Protein AF-A0A8J6S4B2-F1 (afdb_monomer)

Secondary structure (DSSP, 8-state):
---------------------------EEEEEEEEE---TTS-HHHHHHHHHHHHHHHHHHHHHH-TTEEEEEEEEEEEETTEEEEEEEEEEEHHHHHH---GGGSEEE-THHHHHTT---S-------------------TT----

Foldseek 3Di:
DDDDDDDDDDDDPDPPPPDDDDDPLDADEEEEEAEDADDLVDALVVVLVVQQVVVLVVVVVCVVVPVSHFKYWYWYWYAYPNDTDTAKIFIDGPVRCVVPVRRVVRMDGDPCVCVVNPHDDPDDDPPDPPPPPPPPCPPPDPPPPDD

Mean predicted aligned error: 15.23 Å

Radius of gyration: 31.13 Å; Cα contacts (8 Å, |Δi|>4): 154; chains: 1; bounding box: 65×38×112 Å

Structure (mmCIF, N/CA/C/O backbone):
data_AF-A0A8J6S4B2-F1
#
_entry.id   AF-A0A8J6S4B2-F1
#
loop_
_atom_site.group_PDB
_atom_site.id
_atom_site.type_symbol
_atom_site.label_atom_id
_atom_site.label_alt_id
_atom_site.label_comp_id
_atom_site.label_asym_id
_atom_site.label_entity_id
_atom_site.label_seq_id
_atom_site.pdbx_PDB_ins_code
_atom_site.Cartn_x
_atom_site.Cartn_y
_atom_site.Cartn_z
_atom_site.occupancy
_atom_site.B_iso_or_equiv
_atom_site.auth_seq_id
_atom_site.auth_comp_id
_atom_site.auth_asym_id
_atom_site.auth_atom_id
_atom_site.pdbx_PDB_model_num
ATOM 1 N N . MET A 1 1 ? -44.622 2.713 85.483 1.00 46.06 1 MET A N 1
ATOM 2 C CA . MET A 1 1 ? -44.981 1.640 84.530 1.00 46.06 1 MET A CA 1
ATOM 3 C C . MET A 1 1 ? -44.545 2.105 83.147 1.00 46.06 1 MET A C 1
ATOM 5 O O . MET A 1 1 ? -44.917 3.197 82.749 1.00 46.06 1 MET A O 1
ATOM 9 N N . VAL A 1 2 ? -43.620 1.379 82.519 1.00 46.91 2 VAL A N 1
ATOM 10 C CA . VAL A 1 2 ? -42.815 1.824 81.365 1.00 46.91 2 VAL A CA 1
ATOM 11 C C . VAL A 1 2 ? -43.514 1.449 80.059 1.00 46.91 2 VAL A C 1
ATOM 13 O O . VAL A 1 2 ? -43.901 0.295 79.906 1.00 46.91 2 VAL A O 1
ATOM 16 N N . ILE A 1 3 ? -43.614 2.371 79.099 1.00 47.75 3 ILE A N 1
ATOM 17 C CA . ILE A 1 3 ? -44.006 2.054 77.717 1.00 47.75 3 ILE A CA 1
ATOM 18 C C . ILE A 1 3 ? -42.808 2.371 76.816 1.00 47.75 3 ILE A C 1
ATOM 20 O O . ILE A 1 3 ? -42.451 3.527 76.603 1.00 47.75 3 ILE A O 1
ATOM 24 N N . ARG A 1 4 ? -42.132 1.310 76.356 1.00 57.22 4 ARG A N 1
ATOM 25 C CA . ARG A 1 4 ? -41.011 1.362 75.407 1.00 57.22 4 ARG A CA 1
ATOM 26 C C . ARG A 1 4 ? -41.575 1.515 73.996 1.00 57.22 4 ARG A C 1
ATOM 28 O O . ARG A 1 4 ? -42.246 0.613 73.508 1.00 57.22 4 ARG A O 1
ATOM 35 N N . ILE A 1 5 ? -41.280 2.634 73.343 1.00 55.12 5 ILE A N 1
ATOM 36 C CA . ILE A 1 5 ? -41.646 2.883 71.945 1.00 55.12 5 ILE A CA 1
ATOM 37 C C . ILE A 1 5 ? -40.506 2.345 71.074 1.00 55.12 5 ILE A C 1
ATOM 39 O O . ILE A 1 5 ? -39.366 2.805 71.159 1.00 55.12 5 ILE A O 1
ATOM 43 N N . TRP A 1 6 ? -40.797 1.310 70.291 1.00 54.25 6 TRP A N 1
ATOM 44 C CA . TRP A 1 6 ? -39.829 0.620 69.443 1.00 54.25 6 TRP A CA 1
ATOM 45 C C . TRP A 1 6 ? -39.629 1.424 68.148 1.00 54.25 6 TRP A C 1
ATOM 47 O O . TRP A 1 6 ? -40.583 1.689 67.420 1.00 54.25 6 TRP A O 1
ATOM 57 N N . ARG A 1 7 ? -38.398 1.877 67.887 1.00 56.75 7 ARG A N 1
ATOM 58 C CA . ARG A 1 7 ? -38.041 2.634 66.676 1.00 56.75 7 ARG A CA 1
ATOM 59 C C . ARG A 1 7 ? -37.966 1.667 65.494 1.00 56.75 7 ARG A C 1
ATOM 61 O O . ARG A 1 7 ? -37.097 0.803 65.470 1.00 56.75 7 ARG A O 1
ATOM 68 N N . ILE A 1 8 ? -38.853 1.833 64.519 1.00 59.34 8 ILE A N 1
ATOM 69 C CA . ILE A 1 8 ? -38.814 1.114 63.243 1.00 59.34 8 ILE A CA 1
ATOM 70 C C . ILE A 1 8 ? -37.733 1.787 62.385 1.00 59.34 8 ILE A C 1
ATOM 72 O O . ILE A 1 8 ? -37.920 2.913 61.930 1.00 59.34 8 ILE A O 1
ATOM 76 N N . LEU A 1 9 ? -36.577 1.140 62.215 1.00 54.62 9 LEU A N 1
ATOM 77 C CA . LEU A 1 9 ? -35.593 1.541 61.206 1.00 54.62 9 LEU A CA 1
ATOM 78 C C . LEU A 1 9 ? -36.054 0.998 59.849 1.00 54.62 9 LEU A C 1
ATOM 80 O O . LEU A 1 9 ? -35.904 -0.187 59.566 1.00 54.62 9 LEU A O 1
ATOM 84 N N . THR A 1 10 ? -36.618 1.856 59.006 1.00 54.81 10 THR A N 1
ATOM 85 C CA . THR A 1 10 ? -36.858 1.562 57.591 1.00 54.81 10 THR A CA 1
ATOM 86 C C . THR A 1 10 ? -35.562 1.773 56.809 1.00 54.81 10 THR A C 1
ATOM 88 O O . THR A 1 10 ? -35.112 2.898 56.600 1.00 54.81 10 THR A O 1
ATOM 91 N N . THR A 1 11 ? -34.927 0.684 56.382 1.00 57.62 11 THR A N 1
ATOM 92 C CA . THR A 1 11 ? -33.776 0.728 55.475 1.00 57.62 11 THR A CA 1
ATOM 93 C C . THR A 1 11 ? -34.260 1.012 54.056 1.00 57.62 11 THR A C 1
ATOM 95 O O . THR A 1 11 ? -34.865 0.157 53.413 1.00 57.62 11 THR A O 1
ATOM 98 N N . PHE A 1 12 ? -34.005 2.223 53.566 1.00 55.19 12 PHE A N 1
ATOM 99 C CA . PHE A 1 12 ? -34.225 2.607 52.174 1.00 55.19 12 PHE A CA 1
ATOM 100 C C . PHE A 1 12 ? -33.022 2.124 51.346 1.00 55.19 12 PHE A C 1
ATOM 102 O O . PHE A 1 12 ? -32.006 2.810 51.244 1.00 55.19 12 PHE A O 1
ATOM 109 N N . SER A 1 13 ? -33.087 0.906 50.805 1.00 51.94 13 SER A N 1
ATOM 110 C CA . SER A 1 13 ? -32.076 0.419 49.860 1.00 51.94 13 SER A CA 1
ATOM 111 C C . SER A 1 13 ? -32.309 1.076 48.502 1.00 51.94 13 SER A C 1
ATOM 113 O O . SER A 1 13 ? -33.158 0.645 47.726 1.00 51.94 13 SER A O 1
ATOM 115 N N . ILE A 1 14 ? -31.568 2.150 48.227 1.00 59.66 14 ILE A N 1
ATOM 116 C CA . ILE A 1 14 ? -31.525 2.790 46.911 1.00 59.66 14 ILE A CA 1
ATOM 117 C C . ILE A 1 14 ? -30.727 1.867 45.987 1.00 59.66 14 ILE A C 1
ATOM 119 O O . ILE A 1 14 ? -29.505 1.764 46.087 1.00 59.66 14 ILE A O 1
ATOM 123 N N . LEU A 1 15 ? -31.435 1.156 45.113 1.00 62.69 15 LEU A N 1
ATOM 124 C CA . LEU A 1 15 ? -30.840 0.346 44.059 1.00 62.69 15 LEU A CA 1
ATOM 125 C C . LEU A 1 15 ? -30.356 1.284 42.944 1.00 62.69 15 LEU A C 1
ATOM 127 O O . LEU A 1 15 ? -31.084 1.568 41.997 1.00 62.69 15 LEU A O 1
ATOM 131 N N . SER A 1 16 ? -29.139 1.811 43.077 1.00 59.38 16 SER A N 1
ATOM 132 C CA . SER A 1 16 ? -28.481 2.551 41.997 1.00 59.38 16 SER A CA 1
ATOM 133 C C . SER A 1 16 ? -28.052 1.573 40.907 1.00 59.38 16 SER A C 1
ATOM 135 O O . SER A 1 16 ? -26.982 0.971 40.975 1.00 59.38 16 SER A O 1
ATOM 137 N N . SER A 1 17 ? -28.893 1.399 39.893 1.00 60.50 17 SER A N 1
ATOM 138 C CA . SER A 1 17 ? -28.509 0.760 38.637 1.00 60.50 17 SER A CA 1
ATOM 139 C C . SER A 1 17 ? -27.505 1.658 37.911 1.00 60.50 17 SER A C 1
ATOM 141 O O . SER A 1 17 ? -27.879 2.644 37.276 1.00 60.50 17 SER A O 1
ATOM 143 N N . LEU A 1 18 ? -26.218 1.334 38.045 1.00 68.06 18 LEU A N 1
ATOM 144 C CA . LEU A 1 18 ? -25.132 1.985 37.322 1.00 68.06 18 LEU A CA 1
ATOM 145 C C . LEU A 1 18 ? -25.182 1.528 35.856 1.00 68.06 18 LEU A C 1
ATOM 147 O O . LEU A 1 18 ? -24.720 0.442 35.515 1.00 68.06 18 LEU A O 1
ATOM 151 N N . GLY A 1 19 ? -25.801 2.333 34.993 1.00 62.66 19 GLY A N 1
ATOM 152 C CA . GLY A 1 19 ? -25.755 2.122 33.549 1.00 62.66 19 GLY A CA 1
ATOM 153 C C . GLY A 1 19 ? -24.353 2.429 33.030 1.00 62.66 19 GLY A C 1
ATOM 154 O O . GLY A 1 19 ? -23.889 3.562 33.147 1.00 62.66 19 GLY A O 1
ATOM 155 N N . ALA A 1 20 ? -23.670 1.432 32.470 1.00 65.00 20 ALA A N 1
ATOM 156 C CA . ALA A 1 20 ? -22.423 1.652 31.751 1.00 65.00 20 ALA A CA 1
ATOM 157 C C . ALA A 1 20 ? -22.730 2.443 30.471 1.00 65.00 20 ALA A C 1
ATOM 159 O O . ALA A 1 20 ? -23.354 1.929 29.543 1.00 65.00 20 ALA A O 1
ATOM 160 N N . ILE A 1 21 ? -22.322 3.710 30.436 1.00 64.62 21 ILE A N 1
ATOM 161 C CA . ILE A 1 21 ? -22.390 4.537 29.234 1.00 64.62 21 ILE A CA 1
ATOM 162 C C . ILE A 1 21 ? -21.222 4.090 28.350 1.00 64.62 21 ILE A C 1
ATOM 164 O O . ILE A 1 21 ? -20.070 4.418 28.627 1.00 64.62 21 ILE A O 1
ATOM 168 N N . ALA A 1 22 ? -21.492 3.269 27.337 1.00 61.88 22 ALA A N 1
ATOM 169 C CA . ALA A 1 22 ? -20.488 2.928 26.337 1.00 61.88 22 ALA A CA 1
ATOM 170 C C . ALA A 1 22 ? -20.277 4.149 25.430 1.00 61.88 22 ALA A C 1
ATOM 172 O O . ALA A 1 22 ? -21.189 4.545 24.703 1.00 61.88 22 ALA A O 1
ATOM 173 N N . SER A 1 23 ? -19.097 4.770 25.493 1.00 64.06 23 SER A N 1
ATOM 174 C CA . SER A 1 23 ? -18.726 5.834 24.557 1.00 64.06 23 SER A CA 1
ATOM 175 C C . SER A 1 23 ? -18.628 5.253 23.143 1.00 64.06 23 SER A C 1
ATOM 177 O O . SER A 1 23 ? -17.965 4.227 22.968 1.00 64.06 23 SER A O 1
ATOM 179 N N . PRO A 1 24 ? -19.257 5.866 22.124 1.00 61.28 24 PRO A N 1
ATOM 180 C CA . PRO A 1 24 ? -19.059 5.432 20.750 1.00 61.28 24 PRO A CA 1
ATOM 181 C C . PRO A 1 24 ? -17.591 5.666 20.377 1.00 61.28 24 PRO A C 1
ATOM 183 O O . PRO A 1 24 ? -17.114 6.799 20.417 1.00 61.28 24 PRO A O 1
ATOM 186 N N . ALA A 1 25 ? -16.867 4.597 20.044 1.00 63.25 25 ALA A N 1
ATOM 187 C CA . ALA A 1 25 ? -15.525 4.711 19.489 1.00 63.25 25 ALA A CA 1
ATOM 188 C C . ALA A 1 25 ? -15.632 5.422 18.132 1.00 63.25 25 ALA A C 1
ATOM 190 O O . ALA A 1 25 ? -16.237 4.898 17.193 1.00 63.25 25 ALA A O 1
ATOM 191 N N . LEU A 1 26 ? -15.102 6.641 18.042 1.00 66.19 26 LEU A N 1
ATOM 192 C CA . LEU A 1 26 ? -14.973 7.351 16.776 1.00 66.19 26 LEU A CA 1
ATOM 193 C C . LEU A 1 26 ? -13.938 6.603 15.930 1.00 66.19 26 LEU A C 1
ATOM 195 O O . LEU A 1 26 ? -12.789 6.459 16.325 1.00 66.19 26 LEU A O 1
ATOM 199 N N . SER A 1 27 ? -14.358 6.082 14.777 1.00 73.31 27 SER A N 1
ATOM 200 C CA . SER A 1 27 ? -13.432 5.486 13.814 1.00 73.31 27 SER A CA 1
ATOM 201 C C . SER A 1 27 ? -12.686 6.608 13.099 1.00 73.31 27 SER A C 1
ATOM 203 O O . SER A 1 27 ? -13.247 7.263 12.219 1.00 73.31 27 SER A O 1
ATOM 205 N N . GLU A 1 28 ? -11.431 6.842 13.482 1.00 88.50 28 GLU A N 1
ATOM 206 C CA . GLU A 1 28 ? -10.552 7.766 12.769 1.00 88.50 28 GLU A CA 1
ATOM 207 C C . GLU A 1 28 ? -9.804 7.028 11.655 1.00 88.50 28 GLU A C 1
ATOM 209 O O . GLU A 1 28 ? -9.237 5.946 11.860 1.00 88.50 28 GLU A O 1
ATOM 214 N N . SER A 1 29 ? -9.860 7.588 10.445 1.00 94.38 29 SER A N 1
ATOM 215 C CA . SER A 1 29 ? -9.203 7.034 9.264 1.00 94.38 29 SER A CA 1
ATOM 216 C C . SER A 1 29 ? -8.127 7.974 8.739 1.00 94.38 29 SER A C 1
ATOM 218 O O . SER A 1 29 ? -8.435 9.122 8.408 1.00 94.38 29 SER A O 1
ATOM 220 N N . THR A 1 30 ? -6.918 7.454 8.547 1.00 96.31 30 THR A N 1
ATOM 221 C CA . THR A 1 30 ? -5.767 8.213 8.043 1.00 96.31 30 THR A CA 1
ATOM 222 C C . THR A 1 30 ? -5.494 7.887 6.576 1.00 96.31 30 THR A C 1
ATOM 224 O O . THR A 1 30 ? -5.652 6.747 6.128 1.00 96.31 30 THR A O 1
ATOM 227 N N . LYS A 1 31 ? -5.075 8.900 5.809 1.00 97.50 31 LYS A N 1
ATOM 228 C CA . LYS A 1 31 ? -4.600 8.758 4.426 1.00 97.50 31 LYS A CA 1
ATOM 229 C C . LYS A 1 31 ? -3.119 9.116 4.356 1.00 97.50 31 LYS A C 1
ATOM 231 O O . LYS A 1 31 ? -2.743 10.182 4.832 1.00 97.50 31 LYS A O 1
ATOM 236 N N . ILE A 1 32 ? -2.313 8.253 3.745 1.00 97.75 32 ILE A N 1
ATOM 237 C CA . ILE A 1 32 ? -0.861 8.423 3.611 1.00 97.75 32 ILE A CA 1
ATOM 238 C C . ILE A 1 32 ? -0.497 8.297 2.133 1.00 97.75 32 ILE A C 1
ATOM 240 O O . ILE A 1 32 ? -0.792 7.280 1.509 1.00 97.75 32 ILE A O 1
ATOM 244 N N . ASP A 1 33 ? 0.151 9.316 1.580 1.00 97.88 33 ASP A N 1
ATOM 245 C CA . ASP A 1 33 ? 0.668 9.304 0.213 1.00 97.88 33 ASP A CA 1
ATOM 246 C C . ASP A 1 33 ? 2.204 9.368 0.273 1.00 97.88 33 ASP A C 1
ATOM 248 O O . ASP A 1 33 ? 2.775 10.296 0.846 1.00 97.88 33 ASP A O 1
ATOM 252 N N . LEU A 1 34 ? 2.868 8.358 -0.289 1.00 97.25 34 LEU A N 1
ATOM 253 C CA . LEU A 1 34 ? 4.322 8.181 -0.284 1.00 97.25 34 LEU A CA 1
ATOM 254 C C . LEU A 1 34 ? 4.862 8.246 -1.708 1.00 97.25 34 LEU A C 1
ATOM 256 O O . LEU A 1 34 ? 4.216 7.757 -2.632 1.00 97.25 34 LEU A O 1
ATOM 260 N N . PHE A 1 35 ? 6.059 8.796 -1.885 1.00 95.94 35 PHE A N 1
ATOM 261 C CA . PHE A 1 35 ? 6.689 8.952 -3.194 1.00 95.94 35 PHE A CA 1
ATOM 262 C C . PHE A 1 35 ? 8.066 8.296 -3.187 1.00 95.94 35 PHE A C 1
ATOM 264 O O . PHE A 1 35 ? 8.883 8.568 -2.309 1.00 95.94 35 PHE A O 1
ATOM 271 N N . LEU A 1 36 ? 8.307 7.439 -4.171 1.00 93.81 36 LEU A N 1
ATOM 272 C CA . LEU A 1 36 ? 9.586 6.800 -4.439 1.00 93.81 36 LEU A CA 1
ATOM 273 C C . LEU A 1 36 ? 10.179 7.383 -5.710 1.00 93.81 36 LEU A C 1
ATOM 275 O O . LEU A 1 36 ? 9.450 7.660 -6.660 1.00 93.81 36 LEU A O 1
ATOM 279 N N . SER A 1 37 ? 11.501 7.471 -5.766 1.00 91.00 37 SER A N 1
ATOM 280 C CA . SER A 1 37 ? 12.229 7.825 -6.986 1.00 91.00 37 SER A CA 1
ATOM 281 C C . SER A 1 37 ? 13.118 6.655 -7.411 1.00 91.00 37 SER A C 1
ATOM 283 O O . SER A 1 37 ? 14.339 6.718 -7.240 1.00 91.00 37 SER A O 1
ATOM 285 N N . PRO A 1 38 ? 12.522 5.551 -7.903 1.00 81.31 38 PRO A N 1
ATOM 286 C CA . PRO A 1 38 ? 13.266 4.347 -8.231 1.00 81.31 38 PRO A CA 1
ATOM 287 C C . PRO A 1 38 ? 14.192 4.578 -9.428 1.00 81.31 38 PRO A C 1
ATOM 289 O O . PRO A 1 38 ? 13.892 5.336 -10.354 1.00 81.31 38 PRO A O 1
ATOM 292 N N . ASN A 1 39 ? 15.318 3.870 -9.450 1.00 79.31 39 ASN A N 1
ATOM 293 C CA . ASN A 1 39 ? 16.207 3.878 -10.606 1.00 79.31 39 ASN A CA 1
ATOM 294 C C . ASN A 1 39 ? 15.522 3.174 -11.793 1.00 79.31 39 ASN A C 1
ATOM 296 O O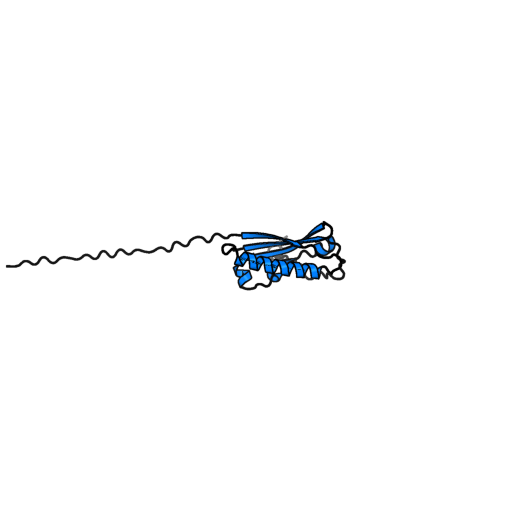 . ASN A 1 39 ? 15.009 2.073 -11.635 1.00 79.31 39 ASN A O 1
ATOM 300 N N . SER A 1 40 ? 15.539 3.764 -12.992 1.00 72.19 40 SER A N 1
ATOM 301 C CA . SER A 1 40 ? 14.894 3.179 -14.181 1.00 72.19 40 SER A CA 1
ATOM 302 C C . SER A 1 40 ? 15.594 1.934 -14.741 1.00 72.19 40 SER A C 1
ATOM 304 O O . SER A 1 40 ? 15.065 1.302 -15.645 1.00 72.19 40 SER A O 1
ATOM 306 N N . ASN A 1 41 ? 16.795 1.597 -14.260 1.00 78.94 41 ASN A N 1
ATOM 307 C CA . ASN A 1 41 ? 17.585 0.471 -14.774 1.00 78.94 41 ASN A CA 1
ATOM 308 C C . ASN A 1 41 ? 17.317 -0.864 -14.054 1.00 78.94 41 ASN A C 1
ATOM 310 O O . ASN A 1 41 ? 17.970 -1.858 -14.367 1.00 78.94 41 ASN A O 1
ATOM 314 N N . GLN A 1 42 ? 16.417 -0.890 -13.070 1.00 81.25 42 GLN A N 1
ATOM 315 C CA . GLN A 1 42 ? 16.058 -2.099 -12.323 1.00 81.25 42 GLN A CA 1
ATOM 316 C C . GLN A 1 42 ? 14.734 -2.692 -12.832 1.00 81.25 42 GLN A C 1
ATOM 318 O O . GLN A 1 42 ? 13.968 -1.972 -13.463 1.00 81.25 42 GLN A O 1
ATOM 323 N N . PRO A 1 43 ? 14.436 -3.977 -12.589 1.00 87.12 43 PRO A N 1
ATOM 324 C CA . PRO A 1 43 ? 13.119 -4.534 -12.894 1.00 87.12 43 PRO A CA 1
ATOM 325 C C . PRO A 1 43 ? 12.019 -3.872 -12.045 1.00 87.12 43 PRO A C 1
ATOM 327 O O . PRO A 1 43 ? 12.278 -3.385 -10.942 1.00 87.12 43 PRO A O 1
ATOM 330 N N . TYR A 1 44 ? 10.782 -3.857 -12.550 1.00 89.25 44 TYR A N 1
ATOM 331 C CA . TYR A 1 44 ? 9.654 -3.217 -11.862 1.00 89.25 44 TYR A CA 1
ATOM 332 C C . TYR A 1 44 ? 9.345 -3.882 -10.512 1.00 89.25 44 TYR A C 1
ATOM 334 O O . TYR A 1 44 ? 8.942 -3.213 -9.564 1.00 89.25 44 TYR A O 1
ATOM 342 N N . GLU A 1 45 ? 9.600 -5.181 -10.396 1.00 90.75 45 GLU A N 1
ATOM 343 C CA . GLU A 1 45 ? 9.442 -5.969 -9.176 1.00 90.75 45 GLU A CA 1
ATOM 344 C C . GLU A 1 45 ? 10.233 -5.371 -8.004 1.00 90.75 45 GLU A C 1
ATOM 346 O O . GLU A 1 45 ? 9.693 -5.251 -6.908 1.00 90.75 45 GLU A O 1
ATOM 351 N N . ASN A 1 46 ? 11.451 -4.874 -8.244 1.00 91.75 46 ASN A N 1
ATOM 352 C CA . ASN A 1 46 ? 12.251 -4.222 -7.202 1.00 91.75 46 ASN A CA 1
ATOM 353 C C . ASN A 1 46 ? 11.589 -2.931 -6.698 1.00 91.75 46 ASN A C 1
ATOM 355 O O . ASN A 1 46 ? 11.660 -2.611 -5.514 1.00 91.75 46 ASN A O 1
ATOM 359 N N . VAL A 1 47 ? 10.921 -2.188 -7.588 1.00 92.06 47 VAL A N 1
ATOM 360 C CA . VAL A 1 47 ? 10.164 -0.983 -7.213 1.00 92.06 47 VAL A CA 1
ATOM 361 C C . VAL A 1 47 ? 8.965 -1.352 -6.345 1.00 92.06 47 VAL A C 1
ATOM 363 O O . VAL A 1 47 ? 8.629 -0.629 -5.407 1.00 92.06 47 VAL A O 1
ATOM 366 N N . VAL A 1 48 ? 8.315 -2.477 -6.647 1.00 94.31 48 VAL A N 1
ATOM 367 C CA . VAL A 1 48 ? 7.207 -2.998 -5.842 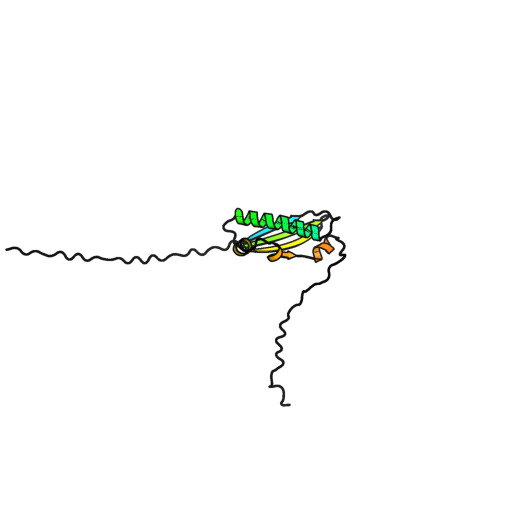1.00 94.31 48 VAL A CA 1
ATOM 368 C C . VAL A 1 48 ? 7.697 -3.426 -4.456 1.00 94.31 48 VAL A C 1
ATOM 370 O O . VAL A 1 48 ? 7.079 -3.040 -3.466 1.00 94.31 48 VAL A O 1
ATOM 373 N N . GLU A 1 49 ? 8.816 -4.144 -4.362 1.00 95.31 49 GLU A N 1
ATOM 374 C CA . GLU A 1 49 ? 9.417 -4.555 -3.082 1.00 95.31 49 GLU A CA 1
ATOM 375 C C . GLU A 1 49 ? 9.827 -3.354 -2.212 1.00 95.31 49 GLU A C 1
ATOM 377 O O . GLU A 1 49 ? 9.570 -3.321 -1.003 1.00 95.31 49 GLU A O 1
ATOM 382 N N . GLU A 1 50 ? 10.419 -2.325 -2.822 1.00 95.12 50 GLU A N 1
ATOM 383 C CA . GLU A 1 50 ? 10.747 -1.075 -2.133 1.00 95.12 50 GLU A CA 1
ATOM 384 C C . GLU A 1 50 ? 9.474 -0.376 -1.628 1.00 95.12 50 GLU A C 1
ATOM 386 O O . GLU A 1 50 ? 9.396 0.024 -0.463 1.00 95.12 50 GLU A O 1
ATOM 391 N N . ALA A 1 51 ? 8.435 -0.300 -2.465 1.00 96.19 51 ALA A N 1
ATOM 392 C CA . ALA A 1 51 ? 7.145 0.269 -2.088 1.00 96.19 51 ALA A CA 1
ATOM 393 C C . ALA A 1 51 ? 6.487 -0.474 -0.924 1.00 96.19 51 ALA A C 1
ATOM 395 O O . ALA A 1 51 ? 5.961 0.172 -0.016 1.00 96.19 51 ALA A O 1
ATOM 396 N N . GLU A 1 52 ? 6.539 -1.804 -0.908 1.00 97.81 52 GLU A N 1
ATOM 397 C CA . GLU A 1 52 ? 6.050 -2.608 0.214 1.00 97.81 52 GLU A CA 1
ATOM 398 C C . GLU A 1 52 ? 6.821 -2.329 1.501 1.00 97.81 52 GLU A C 1
ATOM 400 O O . GLU A 1 52 ? 6.217 -2.197 2.570 1.00 97.81 52 GLU A O 1
ATOM 405 N N . THR A 1 53 ? 8.143 -2.197 1.402 1.00 97.88 53 THR A N 1
ATOM 406 C CA . THR A 1 53 ? 9.012 -1.930 2.552 1.00 97.88 53 THR A CA 1
ATOM 407 C C . THR A 1 53 ? 8.667 -0.585 3.187 1.00 97.88 53 THR A C 1
ATOM 409 O O . THR A 1 53 ? 8.376 -0.515 4.383 1.00 97.88 53 THR A O 1
ATOM 412 N N . VAL A 1 54 ? 8.622 0.485 2.388 1.00 97.94 54 VAL A N 1
ATOM 413 C CA . VAL A 1 54 ? 8.316 1.837 2.888 1.00 97.94 54 VAL A CA 1
ATOM 414 C C . VAL A 1 54 ? 6.878 1.918 3.408 1.00 97.94 54 VAL A C 1
ATOM 416 O O . VAL A 1 54 ? 6.620 2.549 4.437 1.00 97.94 54 VAL A O 1
ATOM 419 N N . ALA A 1 55 ? 5.933 1.251 2.746 1.00 98.06 55 ALA A N 1
ATOM 420 C CA . ALA A 1 55 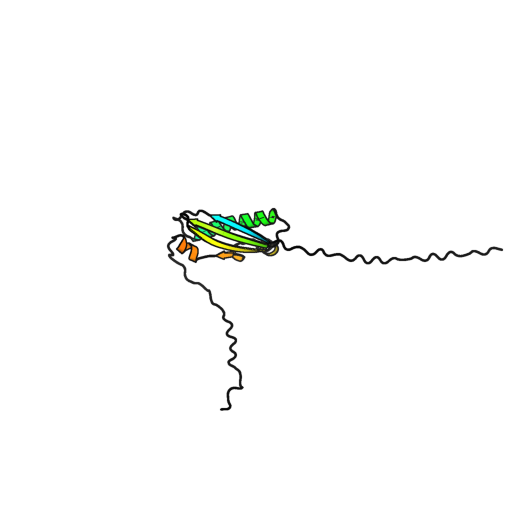? 4.548 1.228 3.188 1.00 98.06 55 ALA A CA 1
ATOM 421 C C . ALA A 1 55 ? 4.363 0.471 4.514 1.00 98.06 55 ALA A C 1
ATOM 423 O O . ALA A 1 55 ? 3.633 0.953 5.377 1.00 98.06 55 ALA A O 1
ATOM 424 N N . THR A 1 56 ? 5.058 -0.654 4.710 1.00 98.31 56 THR A N 1
ATOM 425 C CA . THR A 1 56 ? 5.053 -1.414 5.975 1.00 98.31 56 THR A CA 1
ATOM 426 C C . THR A 1 56 ? 5.543 -0.541 7.125 1.00 98.31 56 THR A C 1
ATOM 428 O O . THR A 1 56 ? 4.826 -0.356 8.105 1.00 98.31 56 THR A O 1
ATOM 431 N N . ILE A 1 57 ? 6.710 0.090 6.952 1.00 98.31 57 ILE A N 1
ATOM 432 C CA . ILE A 1 57 ? 7.296 0.998 7.948 1.00 98.31 57 ILE A CA 1
ATOM 433 C C . ILE A 1 57 ? 6.326 2.137 8.289 1.00 98.31 57 ILE A C 1
ATOM 435 O O . ILE A 1 57 ? 6.143 2.476 9.456 1.00 98.31 57 ILE A O 1
ATOM 439 N N . SER A 1 58 ? 5.678 2.713 7.275 1.00 98.06 58 SER A N 1
ATOM 440 C CA . SER A 1 58 ? 4.756 3.837 7.464 1.00 98.06 58 SER A CA 1
ATOM 441 C C . SER A 1 58 ? 3.480 3.431 8.204 1.00 98.06 58 SER A C 1
ATOM 443 O O . SER A 1 58 ? 2.995 4.189 9.041 1.00 98.06 58 SER A O 1
ATOM 445 N N . ILE A 1 59 ? 2.942 2.238 7.929 1.00 97.94 59 ILE A N 1
ATOM 446 C CA . ILE A 1 59 ? 1.777 1.695 8.643 1.00 97.94 59 ILE A CA 1
ATOM 447 C C . ILE A 1 59 ? 2.132 1.429 10.106 1.00 97.94 59 ILE A C 1
ATOM 449 O O . ILE A 1 59 ? 1.391 1.853 10.993 1.00 97.94 59 ILE A O 1
ATOM 453 N N . ASP A 1 60 ? 3.269 0.780 10.367 1.00 97.50 60 ASP A N 1
ATOM 454 C CA . ASP A 1 60 ? 3.735 0.513 11.731 1.00 97.50 60 ASP A CA 1
ATOM 455 C C . ASP A 1 60 ? 3.927 1.810 12.519 1.00 97.50 60 ASP A C 1
ATOM 457 O O . ASP A 1 60 ? 3.495 1.919 13.673 1.00 97.50 60 ASP A O 1
ATOM 461 N N . GLN A 1 61 ? 4.532 2.816 11.887 1.00 97.44 61 GLN 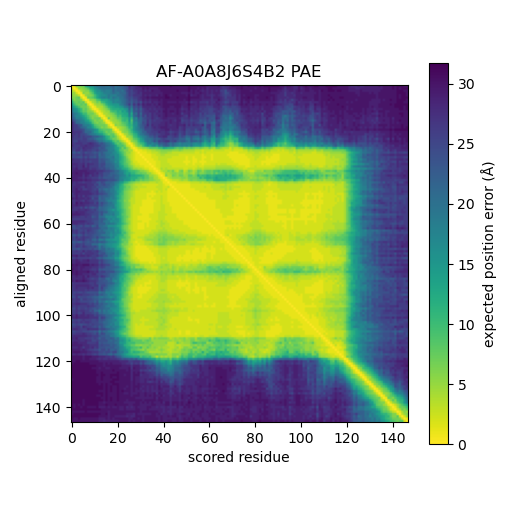A N 1
ATOM 462 C CA . GLN A 1 61 ? 4.741 4.123 12.491 1.00 97.44 61 GLN A CA 1
ATOM 463 C C . GLN A 1 61 ? 3.412 4.820 12.808 1.00 97.44 61 GLN A C 1
ATOM 465 O O . GLN A 1 61 ? 3.221 5.255 13.944 1.00 97.44 61 GLN 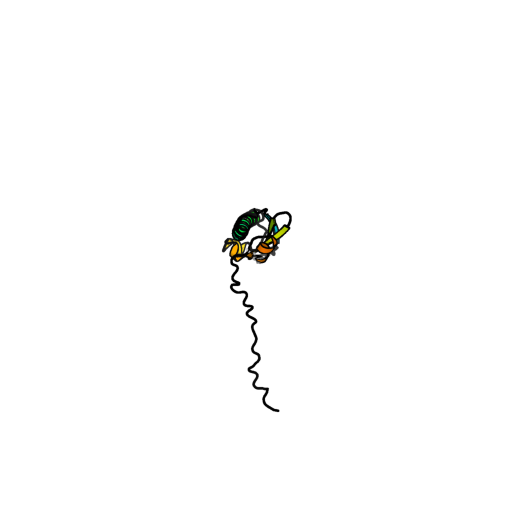A O 1
ATOM 470 N N . GLU A 1 62 ? 2.487 4.898 11.849 1.00 96.81 62 GLU A N 1
ATOM 471 C CA . GLU A 1 62 ? 1.189 5.557 12.037 1.00 96.81 62 GLU A CA 1
ATOM 472 C C . GLU A 1 62 ? 0.376 4.877 13.142 1.00 96.81 62 GLU A C 1
ATOM 474 O O . GLU A 1 62 ? -0.137 5.538 14.044 1.00 96.81 62 GLU A O 1
ATOM 479 N N . LEU A 1 63 ? 0.299 3.544 13.135 1.00 95.38 63 LEU A N 1
ATOM 480 C CA . LEU A 1 63 ? -0.445 2.813 14.161 1.00 95.38 63 LEU A CA 1
ATOM 481 C C . LEU A 1 63 ? 0.196 2.935 15.549 1.00 95.38 63 LEU A C 1
ATOM 483 O O . LEU A 1 63 ? -0.521 2.843 16.551 1.00 95.38 63 LEU A O 1
ATOM 487 N N . SER A 1 64 ? 1.509 3.147 15.623 1.00 95.25 64 SER A N 1
ATOM 488 C CA . SER A 1 64 ? 2.220 3.367 16.886 1.00 95.25 64 SER A CA 1
ATOM 489 C C . SER A 1 64 ? 2.055 4.795 17.414 1.00 95.25 64 SER A C 1
ATOM 491 O O . SER A 1 64 ? 1.964 4.986 18.625 1.00 95.25 64 SER A O 1
ATOM 493 N N . GLN A 1 65 ? 2.025 5.795 16.529 1.00 96.19 65 GLN A N 1
ATOM 494 C CA . GLN A 1 65 ? 1.971 7.218 16.891 1.00 96.19 65 GLN A CA 1
ATOM 495 C C . GLN A 1 65 ? 0.542 7.729 17.115 1.00 96.19 65 GLN A C 1
ATOM 497 O O . GLN A 1 65 ? 0.334 8.598 17.962 1.00 96.19 65 GLN A O 1
ATOM 502 N N . SER A 1 66 ? -0.435 7.157 16.411 1.00 93.94 66 SER A N 1
ATOM 503 C CA . SER A 1 66 ? -1.829 7.602 16.407 1.00 93.94 66 SER A CA 1
ATOM 504 C C . SER A 1 66 ? -2.746 6.480 16.911 1.00 93.94 66 SER A C 1
ATOM 506 O O . SER A 1 66 ? -3.300 5.730 16.104 1.00 93.94 66 SER A O 1
ATOM 508 N N . PRO A 1 67 ? -2.920 6.303 18.237 1.00 90.50 67 PRO A N 1
ATOM 509 C CA . PRO A 1 67 ? -3.716 5.202 18.795 1.00 90.50 67 PRO A CA 1
ATOM 510 C C . PRO A 1 67 ? -5.191 5.245 18.370 1.00 90.50 67 PRO A C 1
ATOM 512 O O . PRO A 1 67 ? -5.810 4.191 18.232 1.00 90.50 67 PRO A O 1
ATOM 515 N N . GLU A 1 68 ? -5.717 6.438 18.090 1.00 92.06 68 GLU A N 1
ATOM 516 C CA . GLU A 1 68 ? -7.085 6.660 17.606 1.00 92.06 68 GLU A CA 1
ATOM 517 C C . GLU A 1 68 ? -7.282 6.192 16.150 1.00 92.06 68 GLU A C 1
ATOM 519 O O . GLU A 1 68 ? -8.399 5.862 15.744 1.00 92.06 68 GLU A O 1
ATOM 524 N N . THR A 1 69 ? -6.203 6.082 15.359 1.00 93.81 69 THR A N 1
ATOM 525 C CA . THR A 1 69 ? -6.273 5.608 13.972 1.00 93.81 69 THR A CA 1
ATOM 526 C C . THR A 1 69 ? -6.718 4.146 13.944 1.00 93.81 69 THR A C 1
ATOM 528 O O . THR A 1 69 ? -6.021 3.234 14.408 1.00 93.81 69 THR A O 1
ATOM 531 N N . THR A 1 70 ? -7.891 3.920 13.353 1.00 95.00 70 THR A N 1
ATOM 532 C CA . THR A 1 70 ? -8.517 2.596 13.201 1.00 95.00 70 THR A CA 1
ATOM 533 C C . THR A 1 70 ? -8.338 2.021 11.802 1.00 95.00 70 THR A C 1
ATOM 535 O O . THR A 1 70 ? -8.315 0.801 11.638 1.00 95.00 70 THR A O 1
ATOM 538 N N . GLN A 1 71 ? -8.182 2.884 10.798 1.00 96.75 71 GLN A N 1
ATOM 539 C CA . GLN A 1 71 ? -8.092 2.504 9.393 1.00 96.75 71 GLN A CA 1
ATOM 540 C C . GLN A 1 71 ? -7.057 3.364 8.669 1.00 96.75 71 GLN A C 1
ATOM 542 O O . GLN A 1 71 ? -7.099 4.588 8.751 1.00 96.75 71 GLN A O 1
ATOM 547 N N . ILE A 1 72 ? -6.184 2.729 7.891 1.00 97.81 72 ILE A N 1
ATOM 548 C CA . ILE A 1 72 ? -5.190 3.404 7.055 1.00 97.81 72 ILE A CA 1
ATOM 549 C C . ILE A 1 72 ? -5.503 3.153 5.581 1.00 97.81 72 ILE A C 1
ATOM 551 O O . ILE A 1 72 ? -5.837 2.036 5.171 1.00 97.81 72 ILE A O 1
ATOM 555 N N . TYR A 1 73 ? -5.390 4.218 4.792 1.00 98.19 73 TYR A N 1
ATOM 556 C CA . TYR A 1 73 ? -5.415 4.218 3.335 1.00 98.19 73 TYR A CA 1
ATOM 557 C C . TYR A 1 73 ? -4.075 4.749 2.837 1.00 98.19 73 TYR A C 1
ATOM 559 O O . TYR A 1 73 ? -3.824 5.951 2.903 1.00 98.19 73 TYR A O 1
ATOM 567 N N . LEU A 1 74 ? -3.219 3.869 2.340 1.00 98.19 74 LEU A N 1
ATOM 568 C CA . LEU A 1 74 ? -1.865 4.215 1.933 1.00 98.19 74 LEU A CA 1
ATOM 569 C C . LEU A 1 74 ? -1.708 4.066 0.420 1.00 98.19 74 LEU A C 1
ATOM 571 O O . LEU A 1 74 ? -2.079 3.039 -0.147 1.00 98.19 74 LEU A O 1
ATOM 575 N N . ARG A 1 75 ? -1.144 5.074 -0.245 1.00 98.31 75 ARG A N 1
ATOM 576 C CA . ARG A 1 75 ? -0.697 4.992 -1.643 1.00 98.31 75 ARG A CA 1
ATOM 577 C C . ARG A 1 75 ? 0.797 5.216 -1.715 1.00 98.31 75 ARG A C 1
ATOM 579 O O . ARG A 1 75 ? 1.310 6.147 -1.105 1.00 98.31 75 ARG A O 1
ATOM 586 N N . VAL A 1 76 ? 1.465 4.398 -2.515 1.00 97.94 76 VAL A N 1
ATOM 587 C CA . VAL A 1 76 ? 2.851 4.645 -2.910 1.00 97.94 76 VAL A CA 1
ATOM 588 C C . VAL A 1 76 ? 2.865 4.992 -4.383 1.00 97.94 76 VAL A C 1
ATOM 590 O O . VAL A 1 76 ? 2.270 4.284 -5.197 1.00 97.94 76 VAL A O 1
ATOM 593 N N . PHE A 1 77 ? 3.544 6.076 -4.719 1.00 96.19 77 PHE A N 1
ATOM 594 C CA . PHE A 1 77 ? 3.766 6.553 -6.069 1.00 96.19 77 PHE A CA 1
ATOM 595 C C . PHE A 1 77 ? 5.228 6.344 -6.451 1.00 96.19 77 PHE A C 1
ATOM 597 O O . PHE A 1 77 ? 6.117 6.532 -5.626 1.00 96.19 77 PHE A O 1
ATOM 604 N N . GLY A 1 78 ? 5.475 5.971 -7.700 1.00 93.38 78 GLY A N 1
ATOM 605 C CA . GLY A 1 78 ? 6.798 5.996 -8.308 1.00 93.38 78 GLY A CA 1
ATOM 606 C C . GLY A 1 78 ? 6.929 7.240 -9.174 1.00 93.38 78 GLY A C 1
ATOM 607 O O . GLY A 1 78 ? 6.037 7.516 -9.975 1.00 93.38 78 GLY A O 1
ATOM 608 N N . ASP A 1 79 ? 8.026 7.967 -9.006 1.00 91.06 79 ASP A N 1
ATOM 609 C CA . ASP A 1 79 ? 8.458 9.083 -9.840 1.00 91.06 79 ASP A CA 1
ATOM 610 C C . ASP A 1 79 ? 9.719 8.674 -10.602 1.00 91.06 79 ASP A C 1
ATOM 612 O O . ASP A 1 79 ? 10.805 8.552 -10.029 1.00 91.06 79 ASP A O 1
ATOM 616 N N . VAL A 1 80 ? 9.575 8.452 -11.907 1.00 85.75 80 VAL A N 1
ATOM 617 C CA . VAL A 1 80 ? 10.712 8.232 -12.804 1.00 85.75 80 VAL A CA 1
ATOM 618 C C . VAL A 1 80 ? 10.714 9.336 -13.845 1.0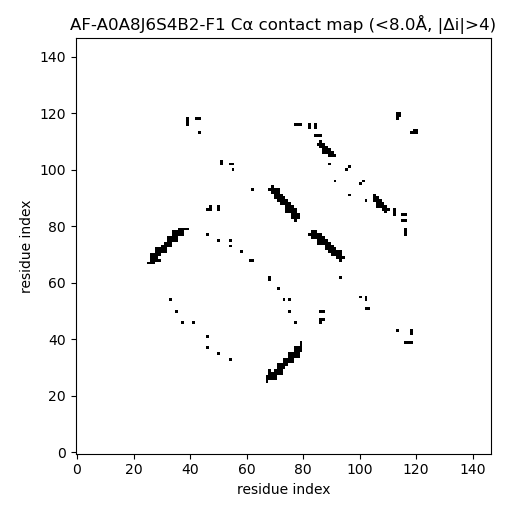0 85.75 80 VAL A C 1
ATOM 620 O O . VAL A 1 80 ? 9.798 9.442 -14.657 1.00 85.75 80 VAL A O 1
ATOM 623 N N . LYS A 1 81 ? 11.773 10.153 -13.848 1.00 82.94 81 LYS A N 1
ATOM 624 C CA . LYS A 1 81 ? 11.977 11.248 -14.818 1.00 82.94 81 LYS A CA 1
ATOM 625 C C . LYS A 1 81 ? 10.795 12.238 -14.874 1.00 82.94 81 LYS A C 1
ATOM 627 O O . LYS A 1 81 ? 10.499 12.771 -15.942 1.00 82.94 81 LYS A O 1
ATOM 632 N N . GLY A 1 82 ? 10.128 12.491 -13.745 1.00 84.12 82 GLY A N 1
ATOM 633 C CA . GLY A 1 82 ? 8.983 13.401 -13.654 1.00 84.12 82 GLY A CA 1
ATOM 634 C C . GLY A 1 82 ? 7.641 12.761 -14.016 1.00 84.12 82 GLY A C 1
ATOM 635 O O . GLY A 1 82 ? 6.618 13.447 -14.008 1.00 84.12 82 GLY A O 1
ATOM 636 N N . GLN A 1 83 ? 7.616 11.462 -14.327 1.00 87.31 83 GLN A N 1
ATOM 637 C CA . GLN A 1 83 ? 6.386 10.702 -14.507 1.00 87.31 83 GLN A CA 1
ATOM 638 C C . GLN A 1 83 ? 5.989 10.066 -13.175 1.00 87.31 83 GLN A C 1
ATOM 640 O O . GLN A 1 83 ? 6.608 9.102 -12.730 1.00 87.31 83 GLN A O 1
ATOM 645 N N . ILE A 1 84 ? 4.925 10.594 -12.567 1.00 92.81 84 ILE A N 1
ATOM 646 C CA . ILE A 1 84 ? 4.374 10.088 -11.307 1.00 92.81 84 ILE A CA 1
ATOM 647 C C . ILE A 1 84 ? 3.235 9.116 -11.609 1.00 92.81 84 ILE A C 1
ATOM 649 O O . ILE A 1 84 ? 2.254 9.486 -12.261 1.00 92.81 84 ILE A O 1
ATOM 653 N N . VAL A 1 85 ? 3.333 7.884 -11.112 1.00 92.12 85 VAL A N 1
ATOM 654 C CA . VAL A 1 85 ? 2.263 6.879 -11.217 1.00 92.12 85 VAL A CA 1
ATOM 655 C C . VAL A 1 85 ? 2.095 6.111 -9.907 1.00 92.12 85 VAL A C 1
ATOM 657 O O . VAL A 1 85 ? 3.064 5.931 -9.172 1.00 92.12 85 VAL A O 1
ATOM 660 N N . PRO A 1 86 ? 0.885 5.629 -9.581 1.00 95.00 86 PRO A N 1
ATOM 661 C CA . PRO A 1 86 ? 0.690 4.790 -8.403 1.00 95.00 86 PRO A CA 1
ATOM 662 C C . PRO A 1 86 ? 1.365 3.427 -8.597 1.00 95.00 86 PRO A C 1
ATOM 664 O O . PRO A 1 86 ? 1.173 2.793 -9.624 1.00 95.00 86 PRO A O 1
ATOM 667 N N . VAL A 1 87 ? 2.124 2.949 -7.617 1.00 95.56 87 VAL A N 1
ATOM 668 C CA . VAL A 1 87 ? 2.746 1.611 -7.614 1.00 95.56 87 VAL A CA 1
ATOM 669 C C . VAL A 1 87 ? 1.858 0.628 -6.859 1.00 95.56 87 VAL A C 1
ATOM 671 O O . VAL A 1 87 ? 1.506 -0.431 -7.382 1.00 95.56 87 VAL A O 1
ATOM 674 N N . LEU A 1 88 ? 1.421 1.013 -5.658 1.00 97.25 88 LEU A N 1
ATOM 675 C CA . LEU A 1 88 ? 0.520 0.209 -4.841 1.00 97.25 88 LEU A CA 1
ATOM 676 C C . LEU A 1 88 ? -0.463 1.066 -4.045 1.00 97.25 88 LEU A C 1
ATOM 678 O O . LEU A 1 88 ? -0.243 2.253 -3.789 1.00 97.25 88 LEU A O 1
ATOM 682 N N . PHE A 1 89 ? -1.562 0.435 -3.652 1.00 98.25 89 PHE A N 1
ATOM 683 C CA . PHE A 1 89 ? -2.544 0.978 -2.725 1.00 98.25 89 PHE A CA 1
ATOM 684 C C . PHE A 1 89 ? -2.857 -0.059 -1.655 1.00 98.25 89 PHE A C 1
ATOM 686 O O . PHE A 1 89 ? -3.296 -1.158 -1.991 1.00 98.25 89 PHE A O 1
ATOM 693 N N . SER A 1 90 ? -2.688 0.311 -0.391 1.00 98.12 90 SER A N 1
ATOM 694 C CA . SER A 1 90 ? -3.028 -0.518 0.759 1.00 98.12 90 SER A CA 1
ATOM 695 C C . SER A 1 90 ? -4.196 0.085 1.529 1.00 98.12 90 SER A C 1
ATOM 697 O O . SER A 1 90 ? -4.249 1.293 1.778 1.00 98.12 90 SER A O 1
ATOM 699 N N . LYS A 1 91 ? -5.149 -0.765 1.906 1.00 97.94 91 LYS A N 1
ATOM 700 C CA . LYS A 1 91 ? -6.239 -0.415 2.816 1.00 97.94 91 LYS A CA 1
ATOM 701 C C . LYS A 1 91 ? -6.248 -1.440 3.939 1.00 97.94 91 LYS A C 1
ATOM 703 O O . LYS A 1 91 ? -6.646 -2.578 3.712 1.00 97.94 91 LYS A O 1
ATOM 708 N N . VAL A 1 92 ? -5.881 -1.020 5.144 1.00 97.38 92 VAL A N 1
ATOM 709 C CA . VAL A 1 92 ? -5.774 -1.931 6.289 1.00 97.38 92 VAL A CA 1
ATOM 710 C C . VAL A 1 92 ? -6.323 -1.311 7.567 1.00 97.38 92 VAL A C 1
ATOM 712 O O . VAL A 1 92 ? -6.155 -0.112 7.802 1.00 97.38 92 VAL A O 1
ATOM 715 N N . SER A 1 93 ? -7.045 -2.104 8.357 1.00 96.94 93 SER A N 1
ATOM 716 C CA . SER A 1 93 ? -7.482 -1.700 9.693 1.00 96.94 93 SER A CA 1
ATOM 717 C C . SER A 1 93 ? -6.424 -2.054 10.737 1.00 96.94 93 SER A C 1
ATOM 719 O O . SER A 1 93 ? -5.603 -2.948 10.531 1.00 96.94 93 SER A O 1
ATOM 721 N N . ARG A 1 94 ? -6.449 -1.389 11.893 1.00 96.19 94 ARG A N 1
ATOM 722 C CA . ARG A 1 94 ? -5.545 -1.710 13.008 1.00 96.19 94 ARG A CA 1
ATOM 723 C C . ARG A 1 94 ? -5.671 -3.173 13.439 1.00 96.19 94 ARG A C 1
ATOM 725 O O . ARG A 1 94 ? -4.655 -3.825 13.658 1.00 96.19 94 ARG A O 1
ATOM 732 N N . SER A 1 95 ? -6.899 -3.680 13.556 1.00 95.69 95 SER A N 1
ATOM 733 C CA . SER A 1 95 ? -7.151 -5.069 13.953 1.00 95.69 95 SER A CA 1
ATOM 734 C C . SER A 1 95 ? -6.605 -6.062 12.933 1.00 95.69 95 SER A C 1
ATOM 736 O O . SER A 1 95 ? -5.977 -7.044 13.319 1.00 95.69 95 SER A O 1
ATOM 738 N N . ASP A 1 96 ? -6.785 -5.778 11.642 1.00 96.69 96 ASP A N 1
ATOM 739 C CA . ASP A 1 96 ? -6.274 -6.622 10.560 1.00 96.69 96 ASP A CA 1
ATOM 740 C C . ASP A 1 96 ? -4.742 -6.650 10.559 1.00 96.69 96 ASP A C 1
ATOM 742 O O . ASP A 1 96 ? -4.139 -7.717 10.465 1.00 96.69 96 ASP A O 1
ATOM 746 N N . TRP A 1 97 ? -4.106 -5.487 10.732 1.00 97.25 97 TRP A N 1
ATOM 747 C CA . TRP A 1 97 ? -2.647 -5.374 10.779 1.00 97.25 97 TRP A CA 1
ATOM 748 C C . TRP A 1 97 ? -2.039 -6.082 11.993 1.00 97.25 97 TRP A C 1
ATOM 750 O O . TRP A 1 97 ? -1.022 -6.759 11.874 1.00 97.25 97 TRP A O 1
ATOM 760 N N . GLN A 1 98 ? -2.684 -5.977 13.158 1.00 96.25 98 GLN A N 1
ATOM 761 C CA . GLN A 1 98 ? -2.274 -6.704 14.364 1.00 96.25 98 GLN A CA 1
ATOM 762 C C . GLN A 1 98 ? -2.424 -8.220 14.209 1.00 96.25 98 GLN A C 1
ATOM 764 O O . GLN A 1 98 ? -1.642 -8.973 14.788 1.00 96.25 98 GLN A O 1
ATOM 769 N N . GLN A 1 99 ? -3.423 -8.672 13.449 1.00 97.38 99 GLN A N 1
ATOM 770 C CA . GLN A 1 99 ? -3.620 -10.088 13.165 1.00 97.38 99 GLN A CA 1
ATOM 771 C C . GLN A 1 99 ? -2.604 -10.615 12.143 1.00 97.38 99 GLN A C 1
ATOM 773 O O . GLN A 1 99 ? -2.106 -11.731 12.296 1.00 97.38 99 GLN A O 1
ATOM 778 N N . ASP A 1 100 ? -2.316 -9.842 11.095 1.00 97.19 100 ASP A N 1
ATOM 779 C CA . ASP A 1 100 ? -1.366 -10.212 10.050 1.00 97.19 100 ASP A CA 1
ATOM 780 C C . ASP A 1 100 ? -0.676 -8.974 9.435 1.00 97.19 100 ASP A C 1
ATOM 782 O O . ASP A 1 100 ? -1.234 -8.329 8.539 1.00 97.19 100 ASP A O 1
ATOM 786 N N . PRO A 1 101 ? 0.568 -8.663 9.848 1.00 96.19 101 PRO A N 1
ATOM 787 C CA . PRO A 1 101 ? 1.304 -7.486 9.380 1.00 96.19 101 PRO A CA 1
ATOM 788 C C . PRO A 1 101 ? 1.943 -7.680 7.993 1.00 96.19 101 PRO A C 1
ATOM 790 O O . PRO A 1 101 ? 2.854 -6.955 7.599 1.00 96.19 101 PRO A O 1
ATOM 793 N N . ARG A 1 102 ? 1.513 -8.683 7.216 1.00 97.38 102 ARG A N 1
ATOM 794 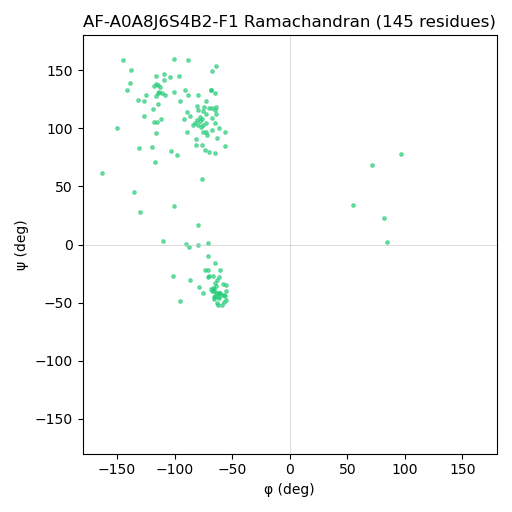C CA . ARG A 1 102 ? 2.002 -8.888 5.848 1.00 97.38 102 ARG A CA 1
ATOM 795 C C . ARG A 1 102 ? 1.261 -7.984 4.871 1.00 97.38 102 ARG A C 1
ATOM 797 O O . ARG A 1 102 ? 0.130 -8.265 4.472 1.00 97.38 102 ARG A O 1
ATOM 804 N N . ILE A 1 103 ? 1.937 -6.928 4.428 1.00 96.19 103 ILE A N 1
ATOM 805 C CA . ILE A 1 103 ? 1.354 -5.872 3.593 1.00 96.19 103 ILE A CA 1
ATOM 806 C C . ILE A 1 103 ? 0.686 -6.349 2.301 1.00 96.19 103 ILE A C 1
ATOM 808 O O . ILE A 1 103 ? -0.361 -5.814 1.929 1.00 96.19 103 ILE A O 1
ATOM 812 N N . HIS A 1 104 ? 1.207 -7.394 1.657 1.00 96.25 104 HIS A N 1
ATOM 813 C CA . HIS A 1 104 ? 0.634 -7.928 0.420 1.00 96.25 104 HIS A CA 1
ATOM 814 C C . HIS A 1 104 ? -0.811 -8.432 0.571 1.00 96.25 104 HIS A C 1
ATOM 816 O O . HIS A 1 104 ? -1.542 -8.489 -0.415 1.00 96.25 104 HIS A O 1
ATOM 822 N N . ARG A 1 105 ? -1.271 -8.765 1.789 1.00 96.06 105 ARG A N 1
ATOM 823 C CA . ARG A 1 105 ? -2.664 -9.197 2.027 1.00 96.06 105 ARG A CA 1
ATOM 824 C C . ARG A 1 105 ? -3.670 -8.051 1.944 1.00 96.06 105 ARG A C 1
ATOM 826 O O . ARG A 1 105 ? -4.848 -8.289 1.693 1.00 96.06 105 ARG A O 1
ATOM 833 N N . TRP A 1 106 ? -3.196 -6.823 2.130 1.00 97.38 106 TRP A N 1
ATOM 834 C CA . TRP A 1 106 ? -4.011 -5.609 2.217 1.00 97.38 106 TRP A CA 1
ATOM 835 C C . TRP A 1 106 ? -3.832 -4.691 1.006 1.00 97.38 106 TRP A C 1
ATOM 837 O O . TRP A 1 106 ? -4.397 -3.595 0.957 1.00 97.38 106 TRP A O 1
ATOM 847 N N . THR A 1 107 ? -3.031 -5.137 0.036 1.00 97.31 107 THR A N 1
ATOM 848 C CA . THR A 1 107 ? -2.483 -4.296 -1.021 1.00 97.31 107 THR A CA 1
ATOM 849 C C . THR A 1 107 ? -2.992 -4.700 -2.393 1.00 97.31 107 THR A C 1
ATOM 851 O O . THR A 1 107 ? -3.068 -5.873 -2.751 1.00 97.31 107 THR A O 1
ATOM 854 N N . ARG A 1 108 ? -3.312 -3.686 -3.193 1.00 97.31 108 ARG A N 1
ATOM 855 C CA . ARG A 1 108 ? -3.549 -3.793 -4.627 1.00 97.31 108 ARG A CA 1
ATOM 856 C C . ARG A 1 108 ? -2.392 -3.147 -5.378 1.00 97.31 108 ARG A C 1
ATOM 858 O O . ARG A 1 108 ? -2.083 -1.978 -5.147 1.00 97.31 108 ARG A O 1
ATOM 865 N N . TYR A 1 109 ? -1.834 -3.889 -6.325 1.00 96.00 109 TYR A N 1
ATOM 866 C CA . TYR A 1 109 ? -0.715 -3.464 -7.162 1.00 96.00 109 TYR A CA 1
ATOM 867 C C . TYR A 1 109 ? -1.194 -2.909 -8.500 1.00 96.00 109 TYR A C 1
ATOM 869 O O . TYR A 1 109 ? -2.173 -3.394 -9.076 1.00 96.00 109 TYR A O 1
ATOM 877 N N . PHE A 1 110 ? -0.487 -1.908 -9.013 1.00 93.38 110 PHE A N 1
ATOM 878 C CA . PHE A 1 110 ? -0.763 -1.301 -10.311 1.00 93.38 110 PHE A CA 1
ATOM 879 C C . PHE A 1 110 ? 0.242 -1.802 -11.349 1.00 93.38 110 PHE A C 1
ATOM 881 O O . PHE A 1 110 ? 1.195 -1.117 -11.691 1.00 93.38 110 PHE A O 1
ATOM 888 N N . ILE A 1 111 ? 0.011 -2.997 -11.895 1.00 85.06 111 ILE A N 1
ATOM 889 C CA . ILE A 1 111 ? 0.937 -3.641 -12.848 1.00 85.06 111 ILE A CA 1
ATOM 890 C C . ILE A 1 111 ? 1.196 -2.776 -14.096 1.00 85.06 111 ILE A C 1
ATOM 892 O O . ILE A 1 111 ? 2.306 -2.730 -14.617 1.00 85.06 111 ILE A O 1
ATOM 89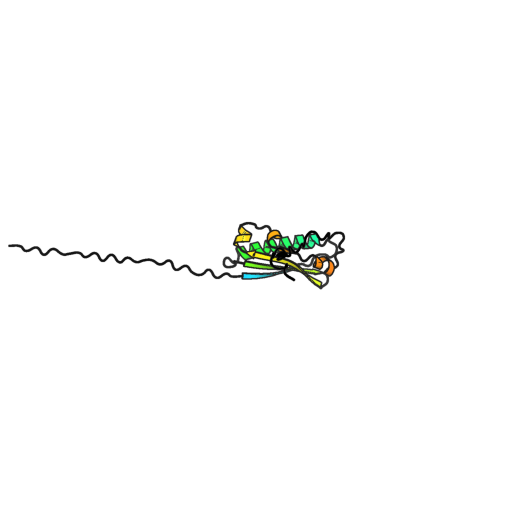6 N N . THR A 1 112 ? 0.194 -2.015 -14.549 1.00 85.62 112 THR A N 1
ATOM 897 C CA . THR A 1 112 ? 0.327 -1.086 -15.685 1.00 85.62 112 THR A CA 1
ATOM 898 C C . THR A 1 112 ? 1.289 0.069 -15.419 1.00 85.62 112 THR A C 1
ATOM 900 O O . THR A 1 112 ? 1.698 0.746 -16.355 1.00 85.62 112 THR A O 1
ATOM 903 N N . SER A 1 113 ? 1.654 0.326 -14.167 1.00 84.69 113 SER A N 1
ATOM 904 C CA . SER A 1 113 ? 2.592 1.391 -13.826 1.00 84.69 113 SER A CA 1
ATOM 905 C C . SER A 1 113 ? 4.015 1.072 -14.263 1.00 84.69 113 SER A C 1
ATOM 907 O O . SER A 1 113 ? 4.737 1.999 -14.614 1.00 84.69 113 SER A O 1
ATOM 909 N N . GLY A 1 114 ? 4.392 -0.210 -14.347 1.00 81.44 114 GLY A N 1
ATOM 910 C CA . GLY A 1 114 ? 5.674 -0.620 -14.928 1.00 81.44 114 GLY A CA 1
ATOM 911 C C . GLY A 1 114 ? 5.825 -0.123 -16.370 1.00 81.44 114 GLY A C 1
ATOM 912 O O . GLY A 1 114 ? 6.784 0.573 -16.699 1.00 81.44 114 GLY A O 1
ATOM 913 N N . LEU A 1 115 ? 4.794 -0.359 -17.187 1.00 83.88 115 LEU A N 1
ATOM 914 C CA . LEU A 1 115 ? 4.693 0.149 -18.559 1.00 83.88 115 LEU A CA 1
ATOM 915 C C . LEU A 1 115 ? 4.823 1.675 -18.638 1.00 83.88 115 LEU A C 1
ATOM 917 O O . LEU A 1 115 ? 5.565 2.194 -19.467 1.00 83.88 115 LEU A O 1
ATOM 921 N N . LEU A 1 116 ? 4.093 2.397 -17.783 1.00 83.19 116 LEU A N 1
ATOM 922 C CA . LEU A 1 116 ? 4.066 3.864 -17.802 1.00 83.19 116 LEU A CA 1
ATOM 923 C C . LEU A 1 116 ? 5.386 4.493 -17.339 1.00 83.19 116 LEU A C 1
ATOM 925 O O . LEU A 1 116 ? 5.709 5.602 -17.755 1.00 83.19 116 LEU A O 1
ATOM 929 N N . LEU A 1 117 ? 6.145 3.791 -16.498 1.00 81.25 117 LEU A N 1
ATOM 930 C CA . LEU A 1 117 ? 7.463 4.216 -16.025 1.00 81.25 117 LEU A CA 1
ATOM 931 C C . LEU A 1 117 ? 8.604 3.789 -16.965 1.00 81.25 117 LEU A C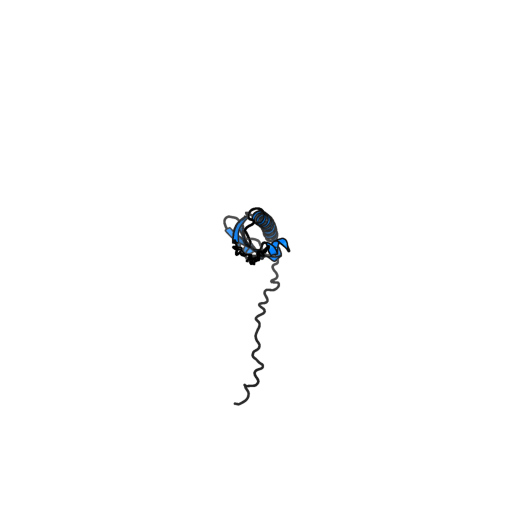 1
ATOM 933 O O . LEU A 1 117 ? 9.755 4.157 -16.731 1.00 81.25 117 LEU A O 1
ATOM 937 N N . GLY A 1 118 ? 8.295 3.060 -18.043 1.00 75.31 118 GLY A N 1
ATOM 938 C CA . GLY A 1 118 ? 9.269 2.632 -19.047 1.00 75.31 118 GLY A CA 1
ATOM 939 C C . GLY A 1 118 ? 10.060 1.376 -18.674 1.00 75.31 118 GLY A C 1
ATOM 940 O O . GLY A 1 118 ? 11.152 1.186 -19.203 1.00 75.31 118 GLY A O 1
ATOM 941 N N . PHE A 1 119 ? 9.535 0.531 -17.781 1.00 76.62 119 PHE A N 1
ATOM 942 C CA . PHE A 1 119 ? 10.088 -0.801 -17.525 1.00 76.62 119 PHE A CA 1
ATOM 943 C C . PHE A 1 119 ? 9.622 -1.773 -18.629 1.00 76.62 119 PHE A C 1
ATOM 945 O O . PHE A 1 119 ? 8.429 -1.861 -18.922 1.00 76.62 119 PHE A O 1
ATOM 952 N N . ASP A 1 120 ? 10.552 -2.497 -19.261 1.00 64.44 120 ASP A N 1
ATOM 953 C CA . ASP A 1 120 ? 10.245 -3.469 -20.322 1.00 64.44 120 ASP A CA 1
ATOM 954 C C . ASP A 1 120 ? 9.624 -4.750 -19.736 1.00 64.44 120 ASP A C 1
ATOM 956 O O . ASP A 1 120 ? 10.261 -5.476 -18.970 1.00 64.44 120 ASP A O 1
ATOM 960 N N . ASN A 1 121 ? 8.382 -5.072 -20.118 1.00 56.34 121 ASN A N 1
ATOM 961 C CA . ASN A 1 121 ? 7.688 -6.274 -19.632 1.00 56.34 121 ASN A CA 1
ATOM 962 C C . ASN A 1 121 ? 8.127 -7.508 -20.422 1.00 56.34 121 ASN A C 1
ATOM 964 O O . ASN A 1 121 ? 7.466 -7.947 -21.366 1.00 56.34 121 ASN A O 1
ATOM 968 N N . SER A 1 122 ? 9.218 -8.122 -19.991 1.00 46.50 122 SER A N 1
ATOM 969 C CA . SER A 1 122 ? 9.430 -9.541 -20.256 1.00 46.50 122 SER A CA 1
ATOM 970 C C . SER A 1 122 ? 8.799 -10.329 -19.107 1.00 46.50 122 SER A C 1
ATOM 972 O O . SER A 1 122 ? 9.433 -10.512 -18.079 1.00 46.50 122 SER A O 1
ATOM 974 N N . SER A 1 123 ? 7.559 -10.798 -19.306 1.00 48.00 123 SER A N 1
ATOM 975 C CA . SER A 1 123 ? 6.776 -11.691 -18.422 1.00 48.00 123 SER A CA 1
ATOM 976 C C . SER A 1 123 ? 5.774 -11.038 -17.457 1.00 48.00 123 SER A C 1
ATOM 978 O O . SER A 1 123 ? 5.944 -11.056 -16.244 1.00 48.00 123 SER A O 1
ATOM 980 N N . VAL A 1 124 ? 4.613 -10.638 -17.983 1.00 46.22 124 VAL A N 1
ATOM 981 C CA . VAL A 1 124 ? 3.357 -10.704 -17.215 1.00 46.22 124 VAL A CA 1
ATOM 982 C C . VAL A 1 124 ? 2.405 -11.679 -17.904 1.00 46.22 124 VAL A C 1
ATOM 984 O O . VAL A 1 124 ? 1.720 -11.345 -18.867 1.00 46.22 124 VAL A O 1
ATOM 987 N N . SER A 1 125 ? 2.390 -12.926 -17.429 1.00 40.28 125 SER A N 1
ATOM 988 C CA . SER A 1 125 ? 1.300 -13.856 -17.728 1.00 40.28 125 SER A CA 1
ATOM 989 C C . SER A 1 125 ? 0.071 -13.397 -16.931 1.00 40.28 125 SER A C 1
ATOM 991 O O . SER A 1 125 ? 0.178 -13.249 -15.710 1.00 40.28 125 SER A O 1
ATOM 993 N N . PRO A 1 126 ? -1.083 -13.125 -17.564 1.00 46.12 126 PRO A N 1
ATOM 994 C CA . PRO A 1 126 ? -2.282 -12.684 -16.864 1.00 46.12 126 PRO A CA 1
ATOM 995 C C . PRO A 1 126 ? -2.905 -13.862 -16.102 1.00 46.12 126 PRO A C 1
ATOM 997 O O . PRO A 1 126 ? -3.851 -14.498 -16.563 1.00 46.12 126 PRO A O 1
ATOM 1000 N N . THR A 1 127 ? -2.384 -14.168 -14.915 1.00 49.09 127 THR A N 1
ATOM 1001 C CA . THR A 1 127 ? -3.003 -15.150 -14.023 1.00 49.09 127 THR A CA 1
ATOM 1002 C C . THR A 1 127 ? -4.109 -14.482 -13.210 1.00 49.09 127 THR A C 1
ATOM 1004 O O . THR A 1 127 ? -3.874 -13.808 -12.214 1.00 49.09 127 THR A O 1
ATOM 1007 N N . ASN A 1 128 ? -5.332 -14.758 -13.662 1.00 54.03 128 ASN A N 1
ATOM 1008 C CA . ASN A 1 128 ? -6.580 -14.793 -12.906 1.00 54.03 128 ASN A CA 1
ATOM 1009 C C . ASN A 1 128 ? -7.182 -13.460 -12.423 1.00 54.03 128 ASN A C 1
ATOM 1011 O O . ASN A 1 128 ? -7.371 -13.230 -11.231 1.00 54.03 128 ASN A O 1
ATOM 1015 N N . ILE A 1 129 ? -7.650 -12.654 -13.377 1.00 52.81 129 ILE A N 1
ATOM 1016 C CA . ILE A 1 129 ? -8.915 -11.931 -13.191 1.00 52.81 129 ILE A CA 1
ATOM 1017 C C . ILE A 1 129 ? -9.989 -12.745 -13.915 1.00 52.81 129 ILE A C 1
ATOM 1019 O O . ILE A 1 129 ? -10.386 -12.419 -15.030 1.00 52.81 129 ILE A O 1
ATOM 1023 N N . ALA A 1 130 ? -10.441 -13.845 -13.313 1.00 51.88 130 ALA A N 1
ATOM 1024 C CA . ALA A 1 130 ? -11.752 -14.372 -13.652 1.00 51.88 130 ALA A CA 1
ATOM 1025 C C . ALA A 1 130 ? -12.786 -13.497 -12.929 1.00 51.88 130 ALA A C 1
ATOM 1027 O O . ALA A 1 130 ? -12.890 -13.570 -11.701 1.00 51.88 130 ALA A O 1
ATOM 1028 N N . PRO A 1 131 ? -13.582 -12.666 -13.625 1.00 45.81 131 PRO A N 1
ATOM 1029 C CA . PRO A 1 131 ? -14.852 -12.276 -13.058 1.00 45.81 131 PRO A CA 1
ATOM 1030 C C . PRO A 1 131 ? -15.680 -13.558 -12.980 1.00 45.81 131 PRO A C 1
ATOM 1032 O O . PRO A 1 131 ? -16.201 -14.032 -13.992 1.00 45.81 131 PRO A O 1
ATOM 1035 N N . THR A 1 132 ? -15.830 -14.126 -11.782 1.00 43.59 132 THR A N 1
ATOM 1036 C CA . THR A 1 132 ? -16.969 -15.002 -11.495 1.00 43.59 132 THR A CA 1
ATOM 1037 C C . THR A 1 132 ? -18.206 -14.120 -11.576 1.00 43.59 132 THR A C 1
ATOM 1039 O O . THR A 1 132 ? -18.741 -13.636 -10.582 1.00 43.59 132 THR A O 1
ATOM 1042 N N . ARG A 1 133 ? -18.643 -13.856 -12.809 1.00 43.53 133 ARG A N 1
ATOM 1043 C CA . ARG A 1 133 ? -20.005 -13.464 -13.104 1.00 43.53 133 ARG A CA 1
ATOM 1044 C C . ARG A 1 133 ? -20.810 -14.662 -12.637 1.00 43.53 133 ARG A C 1
ATOM 1046 O O . ARG A 1 133 ? -20.842 -15.684 -13.320 1.00 43.53 133 ARG A O 1
ATOM 1053 N N . SER A 1 134 ? -21.398 -14.560 -11.451 1.00 46.47 134 SER A N 1
ATOM 1054 C CA . SER A 1 134 ? -22.537 -15.375 -11.068 1.00 46.47 134 SER A CA 1
ATOM 1055 C C . SER A 1 134 ? -23.612 -15.129 -12.124 1.00 46.47 134 SER A C 1
ATOM 1057 O O . SER A 1 134 ? -24.467 -14.255 -12.016 1.00 46.47 134 SER A O 1
ATOM 1059 N N . ARG A 1 135 ? -23.519 -15.868 -13.231 1.00 53.72 135 ARG A N 1
ATOM 1060 C CA . ARG A 1 135 ? -24.637 -16.114 -14.120 1.00 53.72 135 ARG A CA 1
ATOM 1061 C C . ARG A 1 135 ? -25.592 -16.889 -13.228 1.00 53.72 135 ARG A C 1
ATOM 1063 O O . ARG A 1 135 ? -25.453 -18.096 -13.064 1.00 53.72 135 ARG A O 1
ATOM 1070 N N . ILE A 1 136 ? -26.492 -16.170 -12.565 1.00 52.34 136 ILE A N 1
ATOM 1071 C CA . ILE A 1 136 ? -27.745 -16.752 -12.120 1.00 52.34 136 ILE A CA 1
ATOM 1072 C C . ILE A 1 136 ? -28.344 -17.288 -13.416 1.00 52.34 136 ILE A C 1
ATOM 1074 O O . ILE A 1 136 ? -28.834 -16.533 -14.253 1.00 52.34 136 ILE A O 1
ATOM 1078 N N . ARG A 1 137 ? -28.129 -18.582 -13.650 1.00 52.22 137 ARG A N 1
ATOM 1079 C CA . ARG A 1 137 ? -28.755 -19.356 -14.707 1.00 52.22 137 ARG A CA 1
ATOM 1080 C C . ARG A 1 137 ? -30.207 -19.479 -14.279 1.00 52.22 137 ARG A C 1
ATOM 1082 O O . ARG A 1 137 ? -30.601 -20.468 -13.679 1.00 52.22 137 ARG A O 1
ATOM 1089 N N . LEU A 1 138 ? -30.967 -18.418 -14.520 1.00 54.66 138 LEU A N 1
ATOM 1090 C CA . LEU A 1 138 ? -32.421 -18.434 -14.496 1.00 54.66 138 LEU A CA 1
ATOM 1091 C C . LEU A 1 138 ? -32.885 -19.109 -15.799 1.00 54.66 138 LEU A C 1
ATOM 1093 O O . LEU A 1 138 ? -33.548 -18.501 -16.623 1.00 54.66 138 LEU A O 1
ATOM 1097 N N . GLU A 1 139 ? -32.412 -20.336 -16.026 1.00 57.16 139 GLU A N 1
ATOM 1098 C CA . GLU A 1 139 ? -32.610 -21.102 -17.264 1.00 57.16 139 GLU A CA 1
ATOM 1099 C C . GLU A 1 139 ? -33.126 -22.514 -16.957 1.00 57.16 139 GLU A C 1
ATOM 1101 O O . GLU A 1 139 ? -32.856 -23.458 -17.691 1.00 57.16 139 GLU A O 1
ATOM 1106 N N . ASP A 1 140 ? -33.831 -22.644 -15.834 1.00 58.09 140 ASP A N 1
ATOM 1107 C CA . ASP A 1 140 ? -34.616 -23.819 -15.448 1.00 58.09 140 ASP A CA 1
ATOM 1108 C C . ASP A 1 140 ? -35.980 -23.344 -14.899 1.00 58.09 140 ASP A C 1
ATOM 1110 O O . ASP A 1 140 ? -36.438 -23.786 -13.847 1.00 58.09 140 ASP A O 1
ATOM 1114 N N . ASP A 1 141 ? -36.614 -22.390 -15.595 1.00 63.34 141 ASP A N 1
ATOM 1115 C CA . ASP A 1 141 ? -38.035 -22.076 -15.405 1.00 63.34 141 ASP A CA 1
ATOM 1116 C C . ASP A 1 141 ? -38.869 -23.019 -16.301 1.00 63.34 141 ASP A C 1
ATOM 1118 O O . ASP A 1 141 ? -38.806 -22.909 -17.531 1.00 63.34 141 ASP A O 1
ATOM 1122 N N . PRO A 1 142 ? -39.623 -23.979 -15.732 1.00 63.88 142 PRO A N 1
ATOM 1123 C CA . PRO A 1 142 ? -40.438 -24.919 -16.499 1.00 63.88 142 PRO A CA 1
ATOM 1124 C C . PRO A 1 142 ? -41.679 -24.284 -17.159 1.00 63.88 142 PRO A C 1
ATOM 1126 O O . PRO A 1 142 ? -42.429 -25.005 -17.813 1.00 63.88 142 PRO A O 1
ATOM 1129 N N . GLY A 1 143 ? -41.910 -22.973 -17.021 1.00 62.09 143 GLY A N 1
ATOM 1130 C CA . GLY A 1 143 ? -43.095 -22.284 -17.544 1.00 62.09 143 GLY A CA 1
ATOM 1131 C C . GLY A 1 143 ? -43.095 -21.922 -19.037 1.00 62.09 143 GLY A C 1
ATOM 1132 O O . GLY A 1 143 ? -44.069 -21.341 -19.496 1.00 62.09 143 GLY A O 1
ATOM 1133 N N . PHE A 1 144 ? -42.043 -22.230 -19.807 1.00 56.28 144 PHE A N 1
ATOM 1134 C CA . PHE A 1 144 ? -41.900 -21.764 -21.203 1.00 56.28 144 PHE A CA 1
ATOM 1135 C C . PHE A 1 144 ? -42.266 -22.810 -22.274 1.00 56.28 144 PHE A C 1
ATOM 1137 O O . PHE A 1 144 ? -41.654 -22.876 -23.341 1.00 56.28 144 PHE A O 1
ATOM 1144 N N . ARG A 1 145 ? -43.233 -23.682 -21.993 1.00 60.00 145 ARG A N 1
ATOM 1145 C CA . ARG A 1 145 ? -43.775 -24.617 -22.986 1.00 60.00 145 ARG A CA 1
ATOM 1146 C C . ARG A 1 145 ? -45.289 -24.556 -22.965 1.00 60.00 145 ARG A C 1
ATOM 1148 O O . ARG A 1 145 ? -45.861 -25.403 -22.303 1.00 60.00 145 ARG A O 1
ATOM 1155 N N . ASP A 1 146 ? -45.888 -23.595 -23.663 1.00 65.31 146 ASP A N 1
ATOM 1156 C CA . ASP A 1 146 ? -47.294 -23.655 -24.089 1.00 65.31 146 ASP A CA 1
ATOM 1157 C C . ASP A 1 146 ? -47.587 -22.626 -25.207 1.00 65.31 146 ASP A C 1
ATOM 1159 O O . ASP A 1 146 ? -48.439 -21.756 -25.049 1.00 65.31 146 ASP A O 1
ATOM 1163 N N . ASP A 1 147 ? -46.912 -22.746 -26.361 1.00 63.19 147 ASP A N 1
ATOM 1164 C CA . ASP A 1 147 ? -47.271 -22.039 -27.607 1.00 63.19 147 ASP A CA 1
ATOM 1165 C C . ASP A 1 147 ? -46.867 -22.857 -28.850 1.00 63.19 147 ASP A C 1
ATOM 1167 O O . ASP A 1 147 ? -45.651 -23.115 -29.031 1.00 63.19 147 ASP A O 1
#

Sequence (147 aa):
MVIRIWRILTTFSILSSLGAIASPALSESTKIDLFLSPNSNQPYENVVEEAETVATISIDQELSQSPETTQIYLRVFGDVKGQIVPVLFSKVSRSDWQQDPRIHRWTRYFITSGLLLGFDNSSVSPTNIAPTRSRIRLEDDPGFRDD

Nearest PDB structures (foldseek):
  2rfq-assembly1_A  TM=4.687E-01  e=1.667E+00  Rhodococcus jostii RHA1
  3afe-assembly1_C  TM=4.426E-01  e=1.463E+00  Mycobacterium tuberculosis
  6tyx-assembly2_B  TM=3.804E-01  e=8.481E+00  Xenopus laevis
  3afe-assembly1_B  TM=3.949E-01  e=4.722E+00  Mycobacterium tuberculosis
  3afe-assembly1_A  TM=3.949E-01  e=4.424E+00  Mycobacterium tuberculosis

pLDDT: mean 79.17, std 19.01, range [40.28, 98.31]

Solvent-accessible surface area (backbone atoms only — not comparable to full-atom values): 9552 Å² total; per-residue (Å²): 138,88,84,86,83,81,81,82,82,80,82,81,80,78,80,79,79,79,75,82,81,78,76,82,81,73,81,36,70,48,78,46,84,45,81,42,73,58,70,78,89,52,63,53,65,59,52,51,53,51,47,51,51,56,48,48,54,49,51,55,49,47,54,69,76,35,77,63,46,40,33,42,39,37,37,33,28,38,35,44,96,86,47,74,40,56,45,38,40,35,56,45,36,50,68,54,40,74,74,52,77,57,58,76,82,39,44,48,74,38,74,68,35,34,58,76,60,66,36,81,82,85,81,78,78,89,83,75,87,71,80,82,70,78,71,77,75,84,78,81,68,87,82,84,76,89,132